Protein AF-A0A6I1EF39-F1 (afdb_monomer_lite)

Structure (mmCIF, N/CA/C/O backbone):
data_AF-A0A6I1EF39-F1
#
_entry.id   AF-A0A6I1EF39-F1
#
loop_
_atom_site.group_PDB
_atom_site.id
_atom_site.type_symbol
_atom_site.label_atom_id
_atom_site.label_alt_id
_atom_site.label_comp_id
_atom_site.label_asym_id
_atom_site.label_entity_id
_atom_site.label_seq_id
_atom_site.pdbx_PDB_ins_code
_atom_site.Cartn_x
_atom_site.Cartn_y
_atom_site.Cartn_z
_atom_site.occupancy
_atom_site.B_iso_or_equiv
_atom_site.auth_seq_id
_atom_site.auth_comp_id
_atom_site.auth_asym_id
_atom_site.auth_atom_id
_atom_site.pdbx_PDB_model_num
ATOM 1 N N . ASP A 1 1 ? 9.227 -6.353 3.428 1.00 75.44 1 ASP A N 1
ATOM 2 C CA . ASP A 1 1 ? 8.178 -7.386 3.380 1.00 75.44 1 ASP A CA 1
ATOM 3 C C . ASP A 1 1 ? 8.301 -8.142 2.054 1.00 75.44 1 ASP A C 1
ATOM 5 O O . ASP A 1 1 ? 8.231 -7.488 1.009 1.00 75.44 1 ASP A O 1
ATOM 9 N N . PRO A 1 2 ? 8.576 -9.460 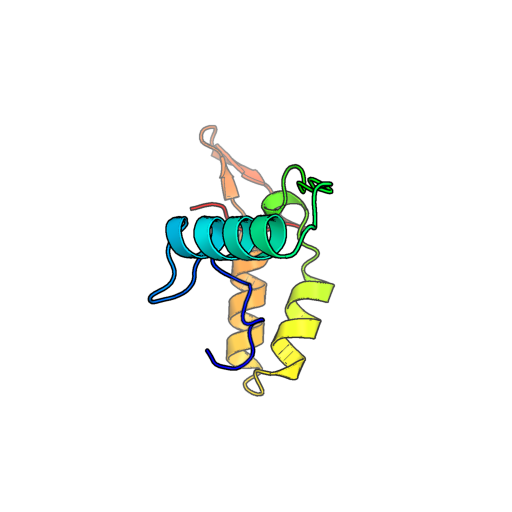2.100 1.00 82.75 2 PRO A N 1
ATOM 10 C CA . PRO A 1 2 ? 8.837 -10.302 0.928 1.00 82.75 2 PRO A CA 1
ATOM 11 C C . PRO A 1 2 ? 7.584 -10.641 0.107 1.00 82.75 2 PRO A C 1
ATOM 13 O O . PRO A 1 2 ? 7.698 -11.194 -0.978 1.00 82.75 2 PRO A O 1
ATOM 16 N N . THR A 1 3 ? 6.392 -10.337 0.617 1.00 88.31 3 THR A N 1
ATOM 17 C CA . THR A 1 3 ? 5.124 -10.746 -0.002 1.00 88.31 3 THR A CA 1
ATOM 18 C C . THR A 1 3 ? 4.549 -9.725 -0.985 1.00 88.31 3 THR A C 1
ATOM 20 O O . THR A 1 3 ? 3.572 -10.018 -1.675 1.00 88.31 3 THR A O 1
ATOM 23 N N . PHE A 1 4 ? 5.110 -8.515 -1.030 1.00 91.38 4 PHE A N 1
ATOM 24 C CA . PHE A 1 4 ? 4.749 -7.502 -2.019 1.00 91.38 4 PHE A CA 1
ATOM 25 C C . PHE A 1 4 ? 5.372 -7.831 -3.374 1.00 91.38 4 PHE A C 1
ATOM 27 O O . PHE A 1 4 ? 6.459 -8.403 -3.448 1.00 91.38 4 PHE A O 1
ATOM 34 N N . SER A 1 5 ? 4.718 -7.387 -4.449 1.00 91.62 5 SER A N 1
ATOM 35 C CA . SER A 1 5 ? 5.290 -7.443 -5.797 1.00 91.62 5 SER A CA 1
ATOM 36 C C . SER A 1 5 ? 6.671 -6.783 -5.840 1.00 91.62 5 SER A C 1
ATOM 38 O O . SER A 1 5 ? 6.906 -5.757 -5.195 1.00 91.62 5 SER A O 1
ATOM 40 N N . THR A 1 6 ? 7.578 -7.334 -6.646 1.00 90.50 6 THR A N 1
ATOM 41 C CA . THR A 1 6 ? 8.891 -6.728 -6.909 1.00 90.50 6 THR A CA 1
ATOM 42 C C . THR A 1 6 ? 8.779 -5.361 -7.585 1.00 90.50 6 THR A C 1
ATOM 44 O O . THR A 1 6 ? 9.673 -4.548 -7.421 1.00 90.50 6 THR A O 1
ATOM 47 N N . ARG A 1 7 ? 7.651 -5.079 -8.254 1.00 91.19 7 ARG A N 1
ATOM 48 C CA . ARG A 1 7 ? 7.344 -3.803 -8.931 1.00 91.19 7 ARG A CA 1
ATOM 49 C C . ARG A 1 7 ? 6.454 -2.859 -8.111 1.00 91.19 7 ARG A C 1
ATOM 51 O O . ARG A 1 7 ? 5.764 -1.998 -8.648 1.00 91.19 7 ARG A O 1
ATOM 58 N N . SER A 1 8 ? 6.374 -3.072 -6.798 1.00 92.94 8 SER A N 1
ATOM 59 C CA . SER A 1 8 ? 5.661 -2.180 -5.877 1.00 92.94 8 SER A CA 1
ATOM 60 C C . SER A 1 8 ? 6.674 -1.269 -5.189 1.00 92.94 8 SER A C 1
ATOM 62 O O . SER A 1 8 ? 7.506 -1.766 -4.441 1.00 92.94 8 SER A O 1
ATOM 64 N N . HIS A 1 9 ? 6.612 0.045 -5.409 1.00 92.06 9 HIS A N 1
ATOM 65 C CA . HIS A 1 9 ? 7.623 0.979 -4.877 1.00 92.06 9 HIS A CA 1
ATOM 66 C C . HIS A 1 9 ? 7.070 1.980 -3.849 1.00 92.06 9 HIS A C 1
ATOM 68 O O . HIS A 1 9 ? 7.823 2.552 -3.065 1.00 92.06 9 HIS A O 1
ATOM 74 N N . GLY A 1 10 ? 5.754 2.210 -3.827 1.00 91.44 10 GLY A N 1
ATOM 75 C CA . GLY A 1 10 ? 5.125 3.167 -2.912 1.00 91.44 10 GLY A CA 1
ATOM 76 C C . GLY A 1 10 ? 5.083 2.668 -1.466 1.00 91.44 10 GLY A C 1
ATOM 77 O O . GLY A 1 10 ? 4.794 1.500 -1.227 1.00 91.44 10 GLY A O 1
ATOM 78 N N . PHE A 1 11 ? 5.331 3.563 -0.503 1.00 89.56 11 PHE A N 1
ATOM 79 C CA . PHE A 1 11 ? 5.192 3.318 0.946 1.00 89.56 11 PHE A CA 1
ATOM 80 C C . PHE A 1 11 ? 5.987 2.117 1.498 1.00 89.56 11 PHE A C 1
ATOM 82 O O . PHE A 1 11 ? 5.627 1.553 2.532 1.00 89.56 11 PHE A O 1
ATOM 89 N N . ARG A 1 12 ? 7.078 1.715 0.832 1.00 91.38 12 ARG A N 1
ATOM 90 C CA . ARG A 1 12 ? 7.905 0.573 1.244 1.00 91.38 12 ARG A CA 1
ATOM 91 C C . ARG A 1 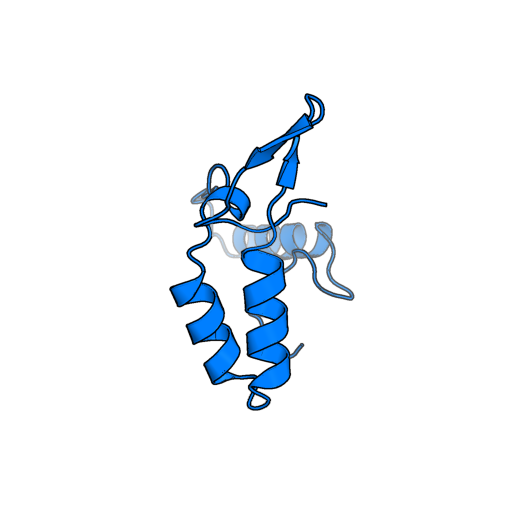12 ? 9.269 1.019 1.780 1.00 91.38 12 ARG A C 1
ATOM 93 O O . ARG A 1 12 ? 9.890 1.914 1.208 1.00 91.38 12 ARG A O 1
ATOM 100 N N . PRO A 1 13 ? 9.782 0.372 2.843 1.00 88.38 13 PRO A N 1
ATOM 101 C CA . PRO A 1 13 ? 11.155 0.583 3.287 1.00 88.38 13 PRO A CA 1
ATOM 102 C C . PRO A 1 13 ? 12.144 0.284 2.159 1.00 88.38 13 PRO A C 1
ATOM 104 O O . PRO A 1 13 ? 12.011 -0.736 1.485 1.00 88.38 13 PRO A O 1
ATOM 107 N N . ASN A 1 14 ? 13.151 1.144 2.000 1.00 87.44 14 ASN A N 1
ATOM 108 C CA . ASN A 1 14 ? 14.214 1.039 0.990 1.00 87.44 14 ASN A CA 1
ATOM 109 C C . ASN A 1 14 ? 13.764 1.142 -0.481 1.00 87.44 14 ASN A C 1
ATOM 111 O O . ASN A 1 14 ? 14.602 1.018 -1.370 1.00 87.44 14 ASN A O 1
ATOM 115 N N . GLU A 1 15 ? 12.493 1.441 -0.749 1.00 91.56 15 GLU A N 1
ATOM 116 C CA . GLU A 1 15 ? 12.006 1.790 -2.084 1.00 91.56 15 GLU A CA 1
ATOM 117 C C . GLU A 1 15 ? 11.904 3.311 -2.243 1.00 91.56 15 GLU A C 1
ATOM 119 O O . GLU A 1 15 ? 11.628 4.044 -1.289 1.00 91.56 15 GLU A O 1
ATOM 124 N N . LYS A 1 16 ? 12.145 3.806 -3.459 1.00 92.81 16 LYS A N 1
ATOM 125 C CA . LYS A 1 16 ? 12.009 5.227 -3.816 1.00 92.81 16 LYS A CA 1
ATOM 126 C C . LYS A 1 16 ? 11.384 5.352 -5.200 1.00 92.81 16 LYS A C 1
ATOM 128 O O . LYS A 1 16 ? 11.515 4.449 -6.017 1.00 92.81 16 LYS A O 1
ATOM 133 N N . ALA A 1 17 ? 10.796 6.510 -5.501 1.00 92.50 17 ALA A N 1
ATOM 134 C CA . ALA A 1 17 ? 10.201 6.787 -6.815 1.00 92.50 17 ALA A CA 1
ATOM 135 C C . ALA A 1 17 ? 11.170 6.535 -7.989 1.00 92.50 17 ALA A C 1
ATOM 137 O O . ALA A 1 17 ? 10.754 6.059 -9.038 1.00 92.50 17 ALA A O 1
ATOM 138 N N . HIS A 1 18 ? 12.471 6.776 -7.790 1.00 94.44 18 HIS A N 1
ATOM 139 C CA . HIS A 1 18 ? 13.506 6.497 -8.790 1.00 94.44 18 HIS A CA 1
ATOM 140 C C . HIS A 1 18 ? 13.561 5.019 -9.206 1.00 94.44 18 HIS A C 1
ATOM 142 O O . HIS A 1 18 ? 13.799 4.742 -10.374 1.00 94.44 18 HIS A O 1
ATOM 148 N N . ASN A 1 19 ? 13.288 4.079 -8.294 1.00 93.25 19 ASN A N 1
ATOM 149 C CA . ASN A 1 19 ? 13.264 2.650 -8.619 1.00 93.25 19 ASN A CA 1
ATOM 150 C C . ASN A 1 19 ? 12.154 2.340 -9.634 1.00 93.25 19 ASN A C 1
ATOM 152 O O . ASN A 1 19 ? 12.405 1.659 -10.621 1.00 93.25 19 ASN A O 1
ATOM 156 N N . ALA A 1 20 ? 10.968 2.932 -9.453 1.00 93.31 20 ALA A N 1
ATOM 157 C CA . ALA A 1 20 ? 9.865 2.794 -10.403 1.00 93.31 20 ALA A CA 1
ATOM 158 C C . ALA A 1 20 ? 10.214 3.371 -11.786 1.00 93.31 20 ALA A C 1
ATOM 160 O O . ALA A 1 20 ? 9.839 2.804 -12.808 1.00 93.31 20 ALA A O 1
ATOM 161 N N . ILE A 1 21 ? 10.959 4.484 -11.828 1.00 93.88 21 ILE A N 1
ATOM 162 C CA . ILE A 1 21 ? 11.431 5.080 -13.088 1.00 93.88 21 ILE A CA 1
ATOM 163 C C . ILE A 1 21 ? 12.387 4.122 -13.806 1.00 93.88 21 ILE A C 1
ATOM 165 O O . ILE A 1 21 ? 12.240 3.919 -15.008 1.00 93.88 21 ILE A O 1
ATOM 169 N N . TYR A 1 22 ? 13.335 3.511 -13.089 1.00 95.12 22 TYR A N 1
ATOM 170 C CA . TYR A 1 22 ? 14.266 2.551 -13.688 1.00 95.12 22 TYR A CA 1
ATOM 171 C C . TYR A 1 22 ? 13.550 1.325 -14.266 1.00 95.12 22 TYR A C 1
ATOM 173 O O . TYR A 1 22 ? 13.878 0.918 -15.377 1.00 95.12 22 TYR A O 1
ATOM 181 N N . ASP A 1 23 ? 12.531 0.798 -13.583 1.00 94.31 23 ASP A N 1
ATOM 182 C CA . ASP A 1 23 ? 11.726 -0.322 -14.088 1.00 94.31 23 ASP A CA 1
ATOM 183 C C . ASP A 1 23 ? 10.974 0.036 -15.385 1.00 94.31 23 ASP A C 1
ATOM 185 O O . ASP A 1 23 ? 10.876 -0.780 -16.306 1.00 94.31 23 ASP A O 1
ATOM 189 N N . VAL A 1 24 ? 10.460 1.266 -15.488 1.00 94.12 24 VAL A N 1
ATOM 190 C CA . VAL A 1 24 ? 9.802 1.760 -16.710 1.00 94.12 24 VAL A CA 1
ATOM 191 C C . VAL A 1 24 ? 10.810 1.954 -17.846 1.00 94.12 24 VAL A C 1
ATOM 193 O O . VAL A 1 24 ? 10.511 1.604 -18.988 1.00 94.12 24 VAL A O 1
ATOM 196 N N . LEU A 1 25 ? 12.005 2.477 -17.552 1.00 95.25 25 LEU A N 1
ATOM 197 C CA . LEU A 1 25 ? 13.072 2.649 -18.543 1.00 95.25 25 LEU A CA 1
ATOM 198 C C . LEU A 1 25 ? 13.564 1.302 -19.087 1.00 95.25 25 LEU A C 1
ATOM 200 O O . LEU A 1 25 ? 13.649 1.139 -20.300 1.00 95.25 25 LEU A O 1
ATOM 204 N N . ASP A 1 26 ? 13.786 0.311 -18.222 1.00 95.88 26 ASP A N 1
ATOM 205 C CA . ASP A 1 26 ? 14.158 -1.050 -18.633 1.00 95.88 26 ASP A CA 1
ATOM 206 C C . ASP A 1 26 ? 13.080 -1.696 -19.527 1.00 95.88 26 ASP A C 1
ATOM 208 O O . ASP A 1 26 ? 13.391 -2.339 -20.534 1.00 95.88 26 ASP A O 1
ATOM 212 N N . ALA A 1 27 ? 11.794 -1.479 -19.228 1.00 94.62 27 ALA A N 1
ATOM 213 C CA . ALA A 1 27 ? 10.712 -1.912 -20.110 1.00 94.62 27 ALA A CA 1
ATOM 214 C C . ALA A 1 27 ? 10.747 -1.181 -21.470 1.00 94.62 27 ALA A C 1
ATOM 216 O O . ALA A 1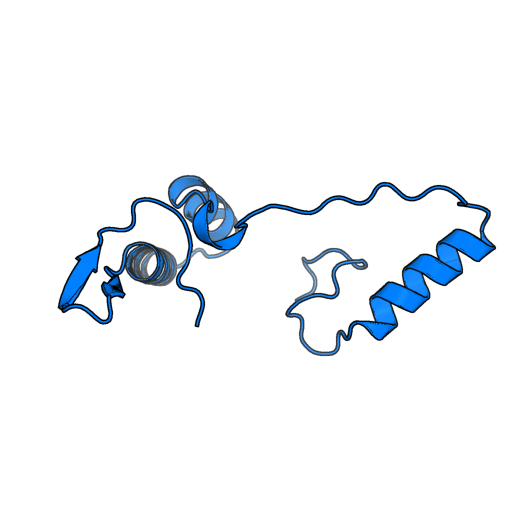 27 ? 10.577 -1.809 -22.520 1.00 94.62 27 ALA A O 1
ATOM 217 N N . ALA A 1 28 ? 11.012 0.125 -21.480 1.00 95.50 28 ALA A N 1
ATOM 218 C CA . ALA A 1 28 ? 11.136 0.892 -22.716 1.00 95.50 28 ALA A CA 1
ATOM 219 C C . ALA A 1 28 ? 12.312 0.410 -23.586 1.00 95.50 28 ALA A C 1
ATOM 221 O O . ALA A 1 28 ? 12.156 0.280 -24.806 1.00 95.50 28 ALA A O 1
ATOM 222 N N . ASP A 1 29 ? 13.447 0.076 -22.966 1.00 96.75 29 ASP A N 1
ATOM 223 C CA . ASP A 1 29 ? 14.634 -0.476 -23.630 1.00 96.75 29 ASP A CA 1
ATOM 224 C C . ASP A 1 29 ? 14.366 -1.864 -24.228 1.00 96.75 29 ASP A C 1
ATOM 226 O O . ASP A 1 29 ? 14.848 -2.185 -25.315 1.00 96.75 29 ASP A O 1
ATOM 230 N N . LYS A 1 30 ? 13.500 -2.660 -23.588 1.00 96.75 30 LYS A N 1
ATOM 231 C CA . LYS A 1 30 ? 13.006 -3.951 -24.107 1.00 96.75 30 LYS A CA 1
ATOM 232 C C . LYS A 1 30 ? 11.979 -3.817 -25.237 1.00 96.75 30 LYS A C 1
ATOM 234 O O . LYS A 1 30 ? 11.525 -4.828 -25.770 1.00 96.75 30 LYS A O 1
ATOM 239 N N . GLY A 1 31 ? 11.615 -2.593 -25.618 1.00 96.56 31 GLY A N 1
ATOM 240 C CA . GLY A 1 31 ? 10.720 -2.314 -26.740 1.00 96.56 31 GLY A CA 1
ATOM 241 C C . GLY A 1 31 ? 9.249 -2.128 -26.365 1.00 96.56 31 GLY A C 1
ATOM 242 O O . GLY A 1 31 ? 8.421 -1.977 -27.265 1.00 96.56 31 GLY A O 1
ATOM 243 N N . TYR A 1 32 ? 8.896 -2.076 -25.077 1.00 95.69 32 TYR A N 1
ATOM 244 C CA . TYR A 1 32 ? 7.541 -1.720 -24.649 1.00 95.69 32 TYR A CA 1
ATOM 245 C C . TYR A 1 32 ? 7.349 -0.201 -24.760 1.00 95.69 32 TYR A C 1
ATOM 247 O O . TYR A 1 32 ? 7.865 0.567 -23.955 1.00 95.69 32 TYR A O 1
ATOM 255 N N . ARG A 1 33 ? 6.634 0.250 -25.797 1.00 94.06 33 ARG A N 1
ATOM 256 C CA . ARG A 1 33 ? 6.484 1.685 -26.129 1.00 94.06 33 ARG A CA 1
ATOM 257 C C . ARG A 1 33 ? 5.145 2.305 -25.732 1.00 94.06 33 ARG A C 1
ATOM 259 O O . ARG A 1 33 ? 4.985 3.513 -25.859 1.00 94.06 33 ARG A O 1
ATOM 266 N N . TRP A 1 34 ? 4.201 1.495 -25.267 1.00 94.25 34 TRP A N 1
ATOM 267 C CA . TRP A 1 34 ? 2.871 1.943 -24.863 1.00 94.25 34 TRP A CA 1
ATOM 268 C C . TRP A 1 34 ? 2.698 1.774 -23.360 1.00 94.25 34 TRP A C 1
ATOM 270 O O . TRP A 1 34 ? 3.077 0.743 -22.805 1.00 94.25 34 TRP A O 1
ATOM 280 N N . VAL A 1 35 ? 2.109 2.783 -22.722 1.00 91.88 35 VAL A N 1
ATOM 281 C CA . VAL A 1 35 ? 1.812 2.792 -21.288 1.00 91.88 35 VAL A CA 1
ATOM 282 C C . VAL A 1 35 ? 0.304 2.881 -21.107 1.00 91.88 35 VAL A C 1
ATOM 284 O O . VAL A 1 35 ? -0.370 3.631 -21.813 1.00 91.88 35 VAL A O 1
ATOM 287 N N . VAL A 1 36 ? -0.213 2.108 -20.159 1.00 92.94 36 VAL A N 1
ATOM 288 C CA . VAL A 1 36 ? -1.581 2.246 -19.661 1.00 92.94 36 VAL A CA 1
ATOM 289 C C . VAL A 1 36 ? -1.475 2.926 -18.308 1.00 92.94 36 VAL A C 1
ATOM 291 O O . VAL A 1 36 ? -1.007 2.314 -17.350 1.00 92.94 36 VAL A O 1
ATOM 294 N N . ASP A 1 37 ? -1.851 4.200 -18.260 1.00 90.00 37 ASP A N 1
ATOM 295 C CA . ASP A 1 37 ? -1.881 4.963 -17.017 1.00 90.00 37 ASP A CA 1
ATOM 296 C C . ASP A 1 37 ? -3.196 4.693 -16.279 1.00 90.00 37 ASP A C 1
ATOM 298 O O . ASP A 1 37 ? -4.278 4.744 -16.871 1.00 90.00 37 ASP A O 1
ATOM 302 N N . MET A 1 38 ? -3.095 4.344 -15.000 1.00 90.50 38 MET A N 1
ATOM 303 C CA . MET A 1 38 ? -4.234 4.019 -14.148 1.00 90.50 38 MET A CA 1
ATOM 304 C C . MET A 1 38 ? -4.060 4.722 -12.812 1.00 90.50 38 MET A C 1
ATOM 306 O O . MET A 1 38 ? -3.152 4.395 -12.050 1.00 90.50 38 MET A O 1
ATOM 310 N N . ASP A 1 39 ? -4.985 5.625 -12.508 1.00 87.31 39 ASP A N 1
ATOM 311 C CA . ASP A 1 39 ? -5.097 6.260 -11.202 1.00 87.31 39 ASP A CA 1
ATOM 312 C C . ASP A 1 39 ? -6.463 5.956 -10.578 1.00 87.31 39 ASP A C 1
ATOM 314 O O . ASP A 1 39 ? -7.473 5.809 -11.274 1.00 87.31 39 ASP A O 1
ATOM 318 N N . LEU A 1 40 ? -6.488 5.830 -9.252 1.00 82.19 40 LEU A N 1
ATOM 319 C CA . LEU A 1 40 ? -7.711 5.605 -8.490 1.00 82.19 40 LEU A CA 1
ATOM 320 C C . LEU A 1 40 ? -8.083 6.893 -7.763 1.00 82.19 40 LEU A C 1
ATOM 322 O O . LEU A 1 40 ? -7.502 7.229 -6.727 1.00 82.19 40 LEU A O 1
ATOM 326 N N . GLU A 1 41 ? -9.103 7.584 -8.275 1.00 78.81 41 GLU A N 1
ATOM 327 C CA . GLU A 1 41 ? -9.615 8.795 -7.639 1.00 78.81 41 GLU A CA 1
ATOM 328 C C . GLU A 1 41 ? -10.044 8.491 -6.197 1.00 78.81 41 GLU A C 1
ATOM 330 O O . GLU A 1 41 ? -10.794 7.545 -5.937 1.00 78.81 41 GLU A O 1
ATOM 335 N N . LYS A 1 42 ? -9.571 9.308 -5.246 1.00 77.31 42 LYS A N 1
ATOM 336 C CA . LYS A 1 42 ? -9.917 9.190 -3.820 1.00 77.31 42 LYS A CA 1
ATOM 337 C C . LYS A 1 42 ? -9.719 7.767 -3.291 1.00 77.31 42 LYS A C 1
ATOM 339 O O . LYS A 1 42 ? -10.557 7.246 -2.549 1.00 77.31 42 LYS A O 1
ATOM 344 N N . PHE A 1 43 ? -8.607 7.133 -3.670 1.00 81.56 43 PHE A N 1
ATOM 345 C CA . PHE A 1 43 ? -8.272 5.769 -3.262 1.00 81.56 43 PHE A CA 1
ATOM 346 C C . PHE A 1 43 ? -8.526 5.535 -1.768 1.00 81.56 43 PHE A C 1
ATOM 348 O O . PHE A 1 43 ? -9.296 4.650 -1.400 1.00 81.56 43 PHE A O 1
ATOM 355 N N . PHE A 1 44 ? -7.967 6.388 -0.907 1.00 79.56 44 PHE A N 1
ATOM 356 C CA . PHE A 1 44 ? -8.121 6.242 0.535 1.00 79.56 44 PHE A CA 1
ATOM 357 C C . PHE A 1 44 ? -9.532 6.540 1.035 1.00 79.56 44 PHE A C 1
ATOM 359 O O . PHE A 1 44 ? -9.883 6.013 2.074 1.00 79.56 44 PHE A O 1
ATOM 366 N N . ASP A 1 45 ? -10.380 7.286 0.328 1.00 77.50 45 ASP A N 1
ATOM 367 C CA . ASP A 1 45 ? -11.757 7.557 0.782 1.00 77.50 45 ASP A CA 1
ATOM 368 C C . ASP A 1 45 ? -12.751 6.467 0.356 1.00 77.50 45 ASP A C 1
ATOM 370 O O . ASP A 1 45 ? -13.888 6.423 0.830 1.00 77.50 45 ASP A O 1
ATOM 374 N N . THR A 1 46 ? -12.341 5.568 -0.542 1.00 82.81 46 THR A N 1
ATOM 375 C CA . THR A 1 46 ? -13.216 4.550 -1.141 1.00 82.81 46 THR A CA 1
ATOM 376 C C . THR A 1 46 ? -12.919 3.125 -0.673 1.00 82.81 46 THR A C 1
ATOM 378 O O . THR A 1 46 ? -13.650 2.203 -1.036 1.00 82.81 46 THR A O 1
ATOM 381 N N . ILE A 1 47 ? -11.911 2.931 0.187 1.00 86.38 47 ILE A N 1
ATOM 382 C CA . ILE A 1 47 ? -11.529 1.610 0.713 1.00 86.38 47 ILE A CA 1
ATOM 383 C C . ILE A 1 47 ? -12.717 0.936 1.411 1.00 86.38 47 ILE A C 1
ATOM 385 O O . ILE A 1 47 ? -13.261 1.438 2.394 1.00 86.38 47 ILE A O 1
ATOM 389 N N . ASN A 1 48 ? -13.094 -0.252 0.942 1.00 88.25 48 ASN A N 1
ATOM 390 C CA . ASN A 1 48 ? -14.112 -1.069 1.593 1.00 88.25 48 ASN A CA 1
ATOM 391 C C . ASN A 1 48 ? -13.529 -1.756 2.840 1.00 88.25 48 ASN A C 1
ATOM 393 O O . ASN A 1 48 ? -12.620 -2.583 2.734 1.00 88.25 48 ASN A O 1
ATOM 397 N N . HIS A 1 49 ? -14.076 -1.452 4.020 1.00 89.19 49 HIS A N 1
ATOM 398 C CA . HIS A 1 49 ? -13.573 -1.984 5.293 1.00 89.19 49 HIS A CA 1
ATOM 399 C C . HIS A 1 49 ? -13.678 -3.504 5.396 1.00 89.19 49 HIS A C 1
ATOM 401 O O . HIS A 1 49 ? -12.735 -4.141 5.856 1.00 89.19 49 HIS A O 1
ATOM 407 N N . ALA A 1 50 ? -14.787 -4.098 4.947 1.00 88.19 50 ALA A N 1
ATOM 408 C CA . ALA A 1 50 ? -14.973 -5.547 5.005 1.00 88.19 50 ALA A CA 1
ATOM 409 C C . ALA A 1 50 ? -13.932 -6.266 4.139 1.00 88.19 50 ALA A C 1
ATOM 411 O O . ALA A 1 50 ? -13.314 -7.233 4.585 1.00 88.19 50 ALA A O 1
ATOM 412 N N . LYS A 1 51 ? -13.673 -5.745 2.932 1.00 90.56 51 LYS A N 1
ATOM 413 C CA . LYS A 1 51 ? -12.650 -6.301 2.043 1.00 90.56 51 LYS A CA 1
ATOM 414 C C . LYS A 1 51 ? -11.240 -6.126 2.609 1.00 90.56 51 LYS A C 1
ATOM 416 O O . LYS A 1 51 ? -10.447 -7.060 2.534 1.00 90.56 51 LYS A O 1
ATOM 421 N N . MET A 1 52 ? -10.942 -4.969 3.206 1.00 90.19 52 MET A N 1
ATOM 422 C CA . MET A 1 52 ? -9.653 -4.710 3.854 1.00 90.19 52 MET A CA 1
ATOM 423 C C . MET A 1 52 ? -9.406 -5.678 5.019 1.00 90.19 52 MET A C 1
ATOM 425 O O . MET A 1 52 ? -8.352 -6.305 5.092 1.00 90.19 52 MET A O 1
ATOM 429 N N . VAL A 1 53 ? -10.397 -5.842 5.902 1.00 91.25 53 VAL A N 1
ATOM 430 C CA . VAL A 1 53 ? -10.325 -6.764 7.043 1.00 91.25 53 VAL A CA 1
ATOM 431 C C . VAL A 1 53 ? -10.166 -8.207 6.573 1.00 91.25 53 VAL A C 1
ATOM 433 O O . VAL A 1 53 ? -9.338 -8.922 7.131 1.00 91.25 53 VAL A O 1
ATOM 436 N N . GLN A 1 54 ? -10.890 -8.625 5.529 1.00 91.88 54 GLN A N 1
ATOM 437 C CA . GLN A 1 54 ? -10.745 -9.959 4.943 1.00 91.88 54 GLN A CA 1
ATOM 438 C C . GLN A 1 54 ? -9.296 -10.226 4.505 1.00 91.88 54 GLN A C 1
ATOM 440 O O . GLN A 1 54 ? -8.705 -11.202 4.953 1.00 91.88 54 GLN A O 1
ATOM 445 N N . ILE A 1 55 ? -8.708 -9.337 3.694 1.00 92.75 55 ILE A N 1
ATOM 446 C CA . ILE A 1 55 ? -7.335 -9.495 3.178 1.00 92.75 55 ILE A CA 1
ATOM 447 C C . ILE A 1 55 ? -6.311 -9.529 4.322 1.00 92.75 55 ILE A C 1
ATOM 449 O O . ILE A 1 55 ? -5.361 -10.307 4.288 1.00 92.75 55 ILE A O 1
ATOM 453 N N . LEU A 1 56 ? -6.491 -8.701 5.355 1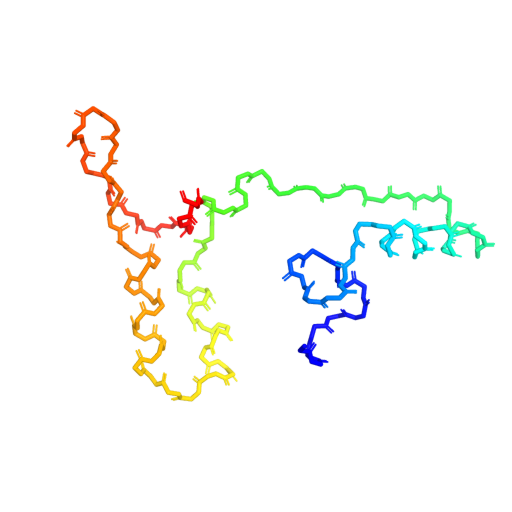.00 92.31 56 LEU A N 1
ATOM 454 C CA . LEU A 1 56 ? -5.601 -8.705 6.519 1.00 92.31 56 LEU A CA 1
ATOM 455 C C . LEU A 1 56 ? -5.725 -9.992 7.341 1.00 92.31 56 LEU A C 1
ATOM 457 O O . LEU A 1 56 ? -4.718 -10.504 7.828 1.00 92.31 56 LEU A O 1
ATOM 461 N N . SER A 1 57 ? -6.940 -10.529 7.467 1.00 92.62 57 SER A N 1
ATOM 462 C CA . SER A 1 57 ? -7.218 -11.747 8.241 1.00 92.62 57 SER A CA 1
ATOM 463 C C . SER A 1 57 ? -6.630 -13.004 7.593 1.00 92.62 57 SER A C 1
ATOM 465 O O . SER A 1 57 ? -6.394 -13.988 8.281 1.00 92.62 57 SER A O 1
ATOM 467 N N . GLU A 1 58 ? -6.340 -12.973 6.288 1.00 92.69 58 GLU A N 1
ATOM 468 C CA . GLU A 1 58 ? -5.621 -14.049 5.589 1.00 92.69 58 GLU A CA 1
ATOM 469 C C . GLU A 1 58 ? -4.144 -14.157 6.015 1.00 92.69 58 GLU A C 1
ATOM 471 O O . GLU A 1 58 ? -3.496 -15.163 5.733 1.00 92.69 58 GLU A O 1
ATOM 476 N N . ARG A 1 59 ? -3.587 -13.126 6.671 1.00 90.31 59 ARG A N 1
ATOM 477 C CA . ARG A 1 59 ? -2.160 -13.062 7.039 1.00 90.31 59 ARG A CA 1
ATOM 478 C C . ARG A 1 59 ? -1.893 -12.824 8.520 1.00 90.31 59 ARG A C 1
ATOM 480 O O . ARG A 1 59 ? -0.825 -13.186 9.003 1.00 90.31 59 ARG A O 1
ATOM 487 N N . ILE A 1 60 ? -2.814 -12.174 9.224 1.00 93.06 60 ILE A N 1
ATOM 488 C CA . ILE A 1 60 ? -2.691 -11.862 10.648 1.00 93.06 60 ILE A CA 1
ATOM 489 C C . ILE A 1 60 ? -3.652 -12.770 11.412 1.00 93.06 60 ILE A C 1
ATOM 491 O O . ILE A 1 60 ? -4.862 -12.569 11.374 1.00 93.06 60 ILE A O 1
ATOM 495 N N . GLU A 1 61 ? -3.103 -13.740 12.140 1.00 93.06 61 GLU A N 1
ATOM 496 C CA . GLU A 1 61 ? -3.893 -14.682 12.946 1.00 93.06 61 GLU A CA 1
ATOM 497 C C . GLU A 1 61 ? -4.441 -14.046 14.237 1.00 93.06 61 GLU A C 1
ATOM 499 O O . GLU A 1 61 ? -5.466 -14.474 14.768 1.00 93.06 61 GLU A O 1
ATOM 504 N N . ASP A 1 62 ? -3.784 -12.998 14.752 1.00 95.69 62 ASP A N 1
ATOM 505 C CA . ASP A 1 62 ? -4.223 -12.323 15.975 1.00 95.69 62 ASP A CA 1
ATOM 506 C C . ASP A 1 62 ? -5.463 -11.452 15.721 1.00 95.69 62 ASP A C 1
ATOM 508 O O . ASP A 1 62 ? -5.388 -10.293 15.292 1.00 95.69 62 ASP A O 1
ATOM 512 N N . GLY A 1 63 ? -6.627 -11.998 16.075 1.00 92.50 63 GLY A N 1
ATOM 513 C CA . GLY A 1 63 ? -7.909 -11.305 15.978 1.00 92.50 63 GLY A CA 1
ATOM 514 C C . GLY A 1 63 ? -7.981 -9.986 16.762 1.00 92.50 63 GLY A C 1
ATOM 515 O O . GLY A 1 63 ? -8.787 -9.119 16.420 1.00 92.50 63 GLY A O 1
ATOM 516 N N . ARG A 1 64 ? -7.131 -9.769 17.778 1.00 95.19 64 ARG A N 1
ATOM 517 C CA . ARG A 1 64 ? -7.074 -8.496 18.521 1.00 95.19 64 ARG A CA 1
ATOM 518 C C . ARG A 1 64 ? -6.473 -7.386 17.666 1.00 95.19 64 ARG A C 1
ATOM 520 O O . ARG A 1 64 ? -6.976 -6.265 17.699 1.00 95.19 64 ARG A O 1
ATOM 527 N N . VAL A 1 65 ? -5.447 -7.704 16.874 1.00 94.69 65 VAL A N 1
ATOM 528 C CA . VAL A 1 65 ? -4.824 -6.764 15.931 1.00 94.69 65 VAL A CA 1
ATOM 529 C C . VAL A 1 65 ? -5.815 -6.406 14.827 1.00 94.69 65 VAL A C 1
ATOM 531 O O . VAL A 1 65 ? -6.024 -5.226 14.556 1.00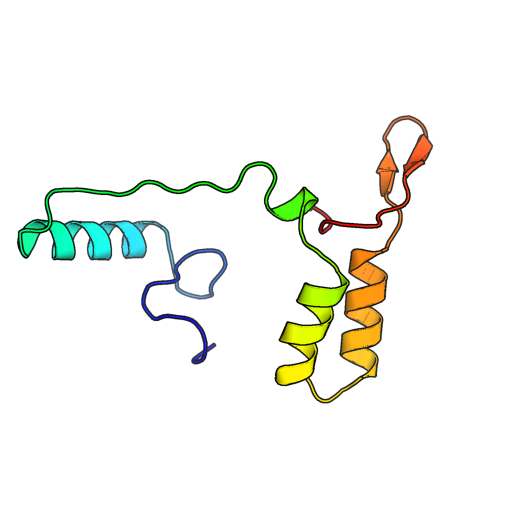 94.69 65 VAL A O 1
ATOM 534 N N . ILE A 1 66 ? -6.505 -7.401 14.261 1.00 94.25 66 ILE A N 1
ATOM 535 C CA . ILE A 1 66 ? -7.564 -7.173 13.267 1.00 94.25 66 ILE A CA 1
ATOM 536 C C . ILE A 1 66 ? -8.687 -6.295 13.835 1.00 94.25 66 ILE A C 1
ATOM 538 O O . ILE A 1 66 ? -9.103 -5.328 13.196 1.00 94.25 66 ILE A O 1
ATOM 542 N N . SER A 1 67 ? -9.143 -6.584 15.057 1.00 92.31 67 SER A N 1
ATOM 543 C CA . SER A 1 67 ? -10.157 -5.781 15.749 1.00 92.31 67 SER A CA 1
ATOM 544 C C . SER A 1 67 ? -9.704 -4.333 15.947 1.00 92.31 67 SER A C 1
ATOM 546 O O . SER A 1 67 ? -10.483 -3.405 15.725 1.00 92.31 67 SER A O 1
ATOM 548 N N . LEU A 1 68 ? -8.435 -4.121 16.310 1.00 92.75 68 LEU A N 1
ATOM 549 C CA . LEU A 1 68 ? -7.871 -2.786 16.474 1.00 92.75 68 LEU A CA 1
ATOM 550 C C . LEU A 1 68 ? -7.818 -2.025 15.143 1.00 92.75 68 LEU A C 1
ATOM 552 O O . LEU A 1 68 ? -8.304 -0.899 15.080 1.00 92.75 68 LEU A O 1
ATOM 556 N N . ILE A 1 69 ? -7.311 -2.642 14.073 1.00 91.00 69 ILE A N 1
ATOM 557 C CA . ILE A 1 69 ? -7.270 -2.027 12.735 1.00 91.00 69 ILE A CA 1
ATOM 558 C C . ILE A 1 69 ? -8.684 -1.654 12.276 1.00 91.00 69 ILE A C 1
ATOM 560 O O . ILE A 1 69 ? -8.910 -0.543 11.800 1.00 91.00 69 ILE A O 1
ATOM 564 N N . HIS A 1 70 ? -9.658 -2.543 12.475 1.00 89.25 70 HIS A N 1
ATOM 565 C CA . HIS A 1 70 ? -11.047 -2.278 12.114 1.00 89.25 70 HIS A CA 1
ATOM 566 C C . HIS A 1 70 ? -11.639 -1.086 12.884 1.00 89.25 70 HIS A C 1
ATOM 568 O O . HIS A 1 70 ? -12.368 -0.286 12.300 1.00 89.25 70 HIS A O 1
ATOM 574 N N . LYS A 1 71 ? -11.287 -0.917 14.168 1.00 88.94 71 LYS A N 1
ATOM 575 C CA . LYS A 1 71 ? -11.664 0.272 14.951 1.00 88.94 71 LYS A CA 1
ATOM 576 C C . LYS A 1 71 ? -11.023 1.547 14.408 1.00 88.94 71 LYS A C 1
ATOM 578 O O . LYS A 1 71 ? -11.715 2.552 14.325 1.00 88.94 71 LYS A O 1
ATOM 583 N N . TYR A 1 72 ? -9.752 1.508 14.006 1.00 88.06 72 TYR A N 1
ATOM 584 C CA . TYR A 1 72 ? -9.085 2.662 13.389 1.00 88.06 72 TYR A CA 1
ATOM 585 C C . TYR A 1 72 ? -9.722 3.065 12.056 1.00 88.06 72 TYR A C 1
ATOM 587 O O . TYR A 1 72 ? -9.894 4.252 11.799 1.00 88.06 72 TYR A O 1
ATOM 595 N N . LEU A 1 73 ? -10.120 2.096 11.228 1.00 85.62 73 LEU A N 1
ATOM 596 C CA . LEU A 1 73 ? -10.805 2.368 9.959 1.00 85.62 73 LEU A CA 1
ATOM 597 C C . LEU A 1 73 ? -12.183 3.022 10.155 1.00 85.62 73 LEU A C 1
ATOM 599 O O . LEU A 1 73 ? -12.597 3.832 9.330 1.00 85.62 73 LEU A O 1
ATOM 603 N N . ARG A 1 74 ? -12.876 2.683 11.250 1.00 84.44 74 ARG A N 1
ATOM 604 C CA . ARG A 1 74 ? -14.203 3.209 11.613 1.00 84.44 74 ARG A CA 1
ATOM 605 C C . ARG A 1 74 ? -14.172 4.406 12.556 1.00 84.44 74 ARG A C 1
ATOM 607 O O . ARG A 1 74 ? -15.235 4.869 12.955 1.00 84.44 74 ARG A O 1
ATOM 614 N N . ALA A 1 75 ? -12.992 4.859 12.967 1.00 84.31 75 ALA A N 1
ATOM 615 C CA . ALA A 1 75 ? -12.889 5.983 13.879 1.00 84.31 75 ALA A CA 1
ATOM 616 C C . ALA A 1 75 ? -13.524 7.218 13.231 1.00 84.31 75 ALA A C 1
ATOM 618 O O . ALA A 1 75 ? -13.200 7.573 12.092 1.00 84.31 75 ALA A O 1
ATOM 619 N N . ASP A 1 76 ? -14.446 7.844 13.959 1.00 76.50 76 ASP A N 1
ATOM 620 C CA . ASP A 1 76 ? -15.108 9.051 13.490 1.00 76.50 76 ASP A CA 1
ATOM 621 C C . ASP A 1 76 ? -14.078 10.174 13.328 1.00 76.50 76 ASP A C 1
ATOM 623 O O . ASP A 1 76 ? -13.147 10.313 14.128 1.00 76.50 76 ASP A O 1
ATOM 627 N N . VAL A 1 77 ? -14.254 10.998 12.296 1.00 73.75 77 VAL A N 1
ATOM 628 C CA . VAL A 1 77 ? -13.401 12.170 12.087 1.00 73.75 77 VAL A CA 1
ATOM 629 C C . VAL A 1 77 ? -14.166 13.410 12.498 1.00 73.75 77 VAL A C 1
ATOM 631 O O . VAL A 1 77 ? -15.258 13.684 11.998 1.00 73.75 77 VAL A O 1
ATOM 634 N N . GLN A 1 78 ? -13.570 14.169 13.414 1.00 74.62 78 GLN A N 1
ATOM 635 C CA . GLN A 1 78 ? -14.067 15.487 13.756 1.00 74.62 78 GLN A CA 1
ATOM 636 C C . GLN A 1 78 ? -13.552 16.494 12.728 1.00 74.62 78 GLN A C 1
ATOM 638 O O . GLN A 1 78 ? -12.351 16.732 12.592 1.00 74.62 78 GLN A O 1
ATOM 643 N N . LEU A 1 79 ? -14.479 17.080 11.985 1.00 72.75 79 LEU A N 1
ATOM 644 C CA . LEU A 1 79 ? -14.205 18.148 11.042 1.00 72.75 79 LEU A CA 1
ATOM 645 C C . LEU A 1 79 ? -13.882 19.448 11.791 1.00 72.75 79 LEU A C 1
ATOM 647 O O . LEU A 1 79 ? -14.300 19.666 12.929 1.00 72.75 79 LEU A O 1
ATOM 651 N N . LYS A 1 80 ? -13.180 20.370 11.120 1.00 72.12 80 LYS A N 1
ATOM 652 C CA . LYS A 1 80 ? -12.766 21.669 11.694 1.00 72.12 80 LYS A CA 1
ATOM 653 C C . LYS A 1 80 ? -13.931 22.534 12.200 1.00 72.12 80 LYS A C 1
ATOM 655 O O . LYS A 1 80 ? -13.713 23.443 12.989 1.00 72.12 80 LYS A O 1
ATOM 660 N N . ASN A 1 81 ? -15.153 22.263 11.745 1.00 79.19 81 ASN A N 1
ATOM 661 C CA . ASN A 1 81 ? -16.383 22.935 12.170 1.00 79.19 81 ASN A CA 1
ATOM 662 C C . ASN A 1 81 ? -17.060 22.264 13.386 1.00 79.19 81 ASN A C 1
ATOM 664 O O . ASN A 1 81 ? -18.181 22.631 13.729 1.00 79.19 81 ASN A O 1
ATOM 668 N N . GLY A 1 82 ? -16.422 21.266 14.005 1.00 75.38 82 GLY A N 1
ATOM 669 C CA . GLY A 1 82 ? -16.950 20.528 15.151 1.00 75.38 82 GLY A CA 1
ATOM 670 C C . GLY A 1 82 ? -17.911 19.388 14.800 1.00 75.38 82 GLY A C 1
ATOM 671 O O . GLY A 1 82 ? -18.283 18.646 15.709 1.00 75.38 82 GLY A O 1
ATOM 672 N N . HIS A 1 83 ? -18.284 19.202 13.525 1.00 75.38 83 HIS A N 1
ATOM 673 C CA . HIS A 1 83 ? -19.097 18.056 13.106 1.00 75.38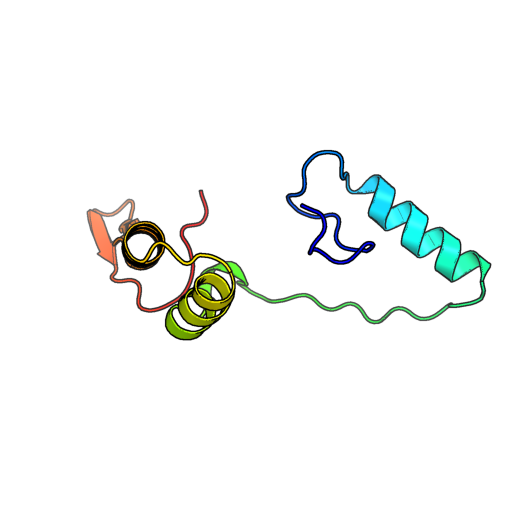 83 HIS A CA 1
ATOM 674 C C . HIS A 1 83 ? -18.303 16.755 13.179 1.00 75.38 83 HIS A C 1
ATOM 676 O O . HIS A 1 83 ? -17.136 16.700 12.798 1.00 75.38 83 HIS A O 1
ATOM 682 N N . VAL A 1 84 ? -18.974 15.702 13.635 1.00 77.19 84 VAL A N 1
ATOM 683 C CA . VAL A 1 84 ? -18.449 14.338 13.666 1.00 77.19 84 VAL A CA 1
ATOM 684 C C . VAL A 1 84 ? -19.052 13.579 12.490 1.00 77.19 84 VAL A C 1
ATOM 686 O O . VAL A 1 84 ? -20.272 13.422 12.422 1.00 77.19 84 VAL A O 1
ATOM 689 N N . GLU A 1 85 ? -18.213 13.120 11.565 1.00 74.62 85 GLU A N 1
ATOM 690 C CA . GLU A 1 85 ? -18.644 12.261 10.460 1.00 74.62 85 GLU A CA 1
ATOM 691 C C . GLU A 1 85 ? -18.303 10.799 10.745 1.00 74.62 85 GLU A C 1
ATOM 693 O O . GLU A 1 85 ? -17.145 10.453 11.006 1.00 74.62 85 GLU A O 1
ATOM 698 N N . LYS A 1 86 ? -19.326 9.941 10.646 1.00 74.38 86 LYS A N 1
ATOM 699 C CA . LYS A 1 86 ? -19.158 8.487 10.691 1.00 74.38 86 LYS A CA 1
ATOM 700 C C . LYS A 1 86 ? -18.536 7.989 9.393 1.00 74.38 86 LYS A C 1
ATOM 702 O O . LYS A 1 86 ? -18.956 8.391 8.308 1.00 74.38 86 LYS A O 1
ATOM 707 N N . ARG A 1 87 ? -17.570 7.074 9.501 1.00 71.56 87 ARG A N 1
ATOM 708 C CA . ARG A 1 87 ? -16.917 6.450 8.343 1.00 71.56 87 ARG A CA 1
ATOM 709 C C . ARG A 1 87 ? -17.368 5.009 8.150 1.00 71.56 87 ARG A C 1
ATOM 711 O O . ARG A 1 87 ? -16.948 4.113 8.876 1.00 71.56 87 ARG A O 1
ATOM 718 N N . ASP A 1 88 ? -18.131 4.793 7.083 1.00 75.38 88 ASP A N 1
ATOM 719 C CA . ASP A 1 88 ? -18.509 3.452 6.613 1.00 75.38 88 ASP A CA 1
ATOM 720 C C . ASP A 1 88 ? -17.564 2.917 5.513 1.00 75.38 88 ASP A C 1
ATOM 722 O O . ASP A 1 88 ? -17.649 1.754 5.113 1.00 75.38 88 ASP A O 1
ATOM 726 N N . LYS A 1 89 ? -16.661 3.769 5.004 1.00 78.75 89 LYS A N 1
ATOM 727 C CA . LYS A 1 89 ? -15.625 3.448 4.011 1.00 78.75 89 LYS A CA 1
ATOM 728 C C . LYS A 1 89 ? -14.427 4.398 4.122 1.00 78.75 89 LYS A C 1
ATOM 730 O O . LYS A 1 89 ? -14.509 5.454 4.749 1.00 78.75 89 LYS A O 1
ATOM 735 N N . GLY A 1 90 ? -13.330 4.008 3.486 1.00 80.38 90 GLY A N 1
ATOM 736 C CA . GLY A 1 90 ? -12.081 4.751 3.432 1.00 80.38 90 GLY A CA 1
ATOM 737 C C . GLY A 1 90 ? -11.162 4.529 4.637 1.00 80.38 90 GLY A C 1
ATOM 738 O O . GLY A 1 90 ? -11.490 3.796 5.565 1.00 80.38 90 GLY A O 1
ATOM 739 N N . ALA A 1 91 ? -9.995 5.157 4.621 1.00 80.25 91 ALA A N 1
ATOM 740 C CA . ALA A 1 91 ? -9.007 5.164 5.686 1.00 80.25 91 ALA A CA 1
ATOM 741 C C . ALA A 1 91 ? -8.649 6.620 6.044 1.00 80.25 91 ALA A C 1
ATOM 743 O O . ALA A 1 91 ? -8.700 7.491 5.170 1.00 80.25 91 ALA A O 1
ATOM 744 N N . PRO A 1 92 ? -8.297 6.909 7.309 1.00 75.50 92 PRO A N 1
ATOM 745 C CA . PRO A 1 92 ? -7.807 8.226 7.702 1.00 75.50 92 PRO A CA 1
ATOM 746 C C . PRO A 1 92 ? -6.568 8.620 6.885 1.00 75.50 92 PRO A C 1
ATOM 748 O O . PRO A 1 92 ? -5.620 7.842 6.780 1.00 75.50 92 PRO A O 1
ATOM 751 N N . GLN A 1 93 ? -6.580 9.825 6.314 1.00 67.31 93 GLN A N 1
ATOM 752 C CA . GLN A 1 93 ? -5.472 10.371 5.530 1.00 67.31 93 GLN A CA 1
ATOM 753 C C . GLN A 1 93 ? -4.658 11.357 6.380 1.00 67.31 93 GLN A C 1
ATOM 755 O O . GLN A 1 93 ? -4.797 12.560 6.193 1.00 67.31 93 GLN A O 1
ATOM 760 N N . GLY A 1 94 ? -3.825 10.840 7.291 1.00 61.00 94 GLY A N 1
ATOM 761 C CA . GLY A 1 94 ? -2.871 11.647 8.074 1.00 61.00 94 GLY A CA 1
ATOM 762 C C . GLY A 1 94 ? -3.481 12.481 9.194 1.00 61.00 94 GLY A C 1
ATOM 763 O O . GLY A 1 94 ? -4.301 13.378 8.910 1.00 61.00 94 GLY A O 1
#

pLDDT: mean 87.18, std 7.96, range [61.0, 96.75]

InterPro domains:
  IPR000477 Reverse transcriptase domain [PF00078] (3-94)
  IPR000477 Reverse transcriptase domain [PS50878] (1-94)
  IPR043502 DNA/RNA polymerase superfamily [SSF56672] (4-94)
  IPR051083 Group II Intron Splicing and Mobility/Defense [PTHR34047] (2-94)

Sequence (94 aa):
DPTFSTRSHGFRPNEKAHNAIYDVLDAADKGYRWVVDMDLEKFFDTINHAKMVQILSERIEDGRVISLIHKYLRADVQLKNGHVEKRDKGAPQG

Secondary structure (DSSP, 8-state):
-TTS-TT--TT-TT--HHHHHHHHHHHHHTT---------TTHHHH--HHHHHHHHHTT---HHHHHHHHHHHTPPEE-TTSPEEP-SS-----

Organism: NCBI:txid1944635

Radius of gyration: 18.02 Å; chains: 1; bounding box: 34×38×45 Å

Foldseek 3Di:
DVPDDPLDQPPDPPGDPVVNVVVVVVCVVVPPPDDDDDDDPQVQLAAQLVVVLVVVVVPDVPVVVSVVVSCQQQPWDQDPVRDTDTRNHGHDDD